Protein AF-A0A2D6MBX9-F1 (afdb_monomer)

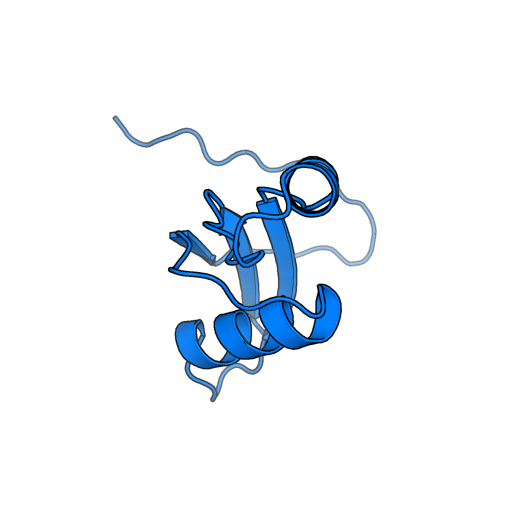Nearest PDB structures (foldseek):
  5y6p-assembly1_d2  TM=3.419E-01  e=7.915E-01  Griffithsia pacifica
  8wql-assembly1_3K  TM=2.463E-01  e=2.671E+00  Arthrospira sp. FACHB-439

Mean predicted aligned error: 7.98 Å

Structure (mmCIF, N/CA/C/O backbone):
data_AF-A0A2D6MBX9-F1
#
_entry.id   AF-A0A2D6MBX9-F1
#
loop_
_atom_site.group_PDB
_atom_site.id
_atom_site.type_symbol
_atom_site.label_atom_id
_atom_site.label_alt_id
_atom_site.label_comp_id
_atom_site.label_asym_id
_atom_site.label_entity_id
_atom_site.label_seq_id
_atom_site.pdbx_PDB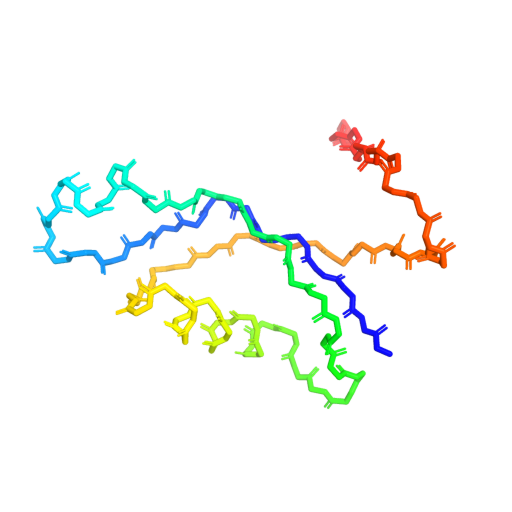_ins_code
_atom_site.Cartn_x
_atom_site.Cartn_y
_atom_site.Cartn_z
_atom_site.occupancy
_atom_site.B_iso_or_equiv
_atom_site.auth_seq_id
_atom_site.auth_comp_id
_atom_site.auth_asym_id
_atom_site.auth_atom_id
_atom_site.pdbx_PDB_model_num
ATOM 1 N N . MET A 1 1 ? -6.570 -2.521 17.523 1.00 78.62 1 MET A N 1
ATOM 2 C CA . MET A 1 1 ? -5.882 -2.880 16.272 1.00 78.62 1 MET A CA 1
ATOM 3 C C . MET A 1 1 ? -6.600 -2.171 15.145 1.00 78.62 1 MET A C 1
ATOM 5 O O . MET A 1 1 ? -7.828 -2.194 15.106 1.00 78.62 1 MET A O 1
ATOM 9 N N . LYS A 1 2 ? -5.846 -1.517 14.267 1.00 87.62 2 LYS A N 1
ATOM 10 C CA . LYS A 1 2 ? -6.348 -0.758 13.121 1.00 87.62 2 LYS A CA 1
ATOM 11 C C . LYS A 1 2 ? -6.076 -1.537 11.844 1.00 87.62 2 LYS A C 1
ATOM 13 O O . LYS A 1 2 ? -5.145 -2.335 11.766 1.00 87.62 2 LYS A O 1
ATOM 18 N N . HIS A 1 3 ? -6.871 -1.275 10.824 1.00 89.62 3 HIS A N 1
ATOM 19 C CA . HIS A 1 3 ? -6.695 -1.865 9.508 1.00 89.62 3 HIS A CA 1
ATOM 20 C C . HIS A 1 3 ? -6.563 -0.731 8.504 1.00 89.62 3 HIS A C 1
ATOM 22 O O . HIS A 1 3 ? -7.198 0.313 8.662 1.00 89.62 3 HIS A O 1
ATOM 28 N N . TYR A 1 4 ? -5.733 -0.925 7.488 1.00 92.56 4 TYR A N 1
ATOM 29 C CA . TYR A 1 4 ? -5.430 0.100 6.501 1.00 92.56 4 TYR A CA 1
ATOM 30 C C . TYR A 1 4 ? -5.444 -0.479 5.099 1.00 92.56 4 TYR A C 1
ATOM 32 O O . TYR A 1 4 ? -4.928 -1.569 4.848 1.00 92.56 4 TYR A O 1
ATOM 40 N N . LEU A 1 5 ? -6.018 0.279 4.173 1.00 94.69 5 LEU A N 1
ATOM 41 C CA . LEU A 1 5 ? -5.914 0.009 2.750 1.00 94.69 5 LEU A CA 1
ATOM 42 C C . LEU A 1 5 ? -4.838 0.921 2.168 1.00 94.69 5 LEU A C 1
ATOM 44 O O . LEU A 1 5 ? -5.029 2.135 2.142 1.00 94.69 5 LEU A O 1
ATOM 48 N N . CYS A 1 6 ? -3.736 0.338 1.699 1.00 95.31 6 CYS A N 1
ATOM 49 C CA . CYS A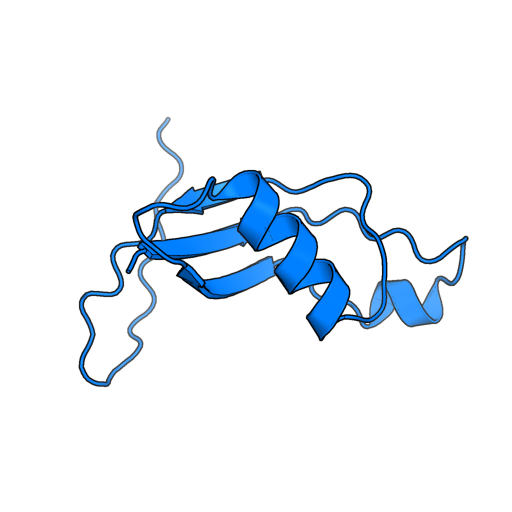 1 6 ? -2.698 1.056 0.968 1.00 95.31 6 CYS A CA 1
ATOM 50 C C . CYS A 1 6 ? -3.009 1.024 -0.530 1.00 95.31 6 CYS A C 1
ATOM 52 O O . CYS A 1 6 ? -3.290 -0.046 -1.075 1.00 95.31 6 CYS A O 1
ATOM 54 N N . THR A 1 7 ? -2.929 2.167 -1.202 1.00 94.56 7 THR A N 1
ATOM 55 C CA . THR A 1 7 ? -3.206 2.359 -2.633 1.00 94.56 7 THR A CA 1
ATOM 56 C C . THR A 1 7 ? -2.074 3.120 -3.313 1.00 94.56 7 THR A C 1
ATOM 58 O O . THR A 1 7 ? -1.233 3.717 -2.647 1.00 94.56 7 THR A O 1
ATOM 61 N N . ASP A 1 8 ? -2.042 3.081 -4.648 1.00 95.75 8 ASP A N 1
ATOM 62 C CA . ASP A 1 8 ? -1.035 3.768 -5.469 1.00 95.75 8 ASP A CA 1
ATOM 63 C C . ASP A 1 8 ? 0.412 3.513 -5.014 1.00 95.75 8 ASP A C 1
ATOM 65 O O . ASP A 1 8 ? 1.268 4.398 -5.010 1.00 95.75 8 ASP A O 1
ATOM 69 N N . ILE A 1 9 ? 0.696 2.255 -4.657 1.00 95.62 9 ILE A N 1
ATOM 70 C CA . ILE A 1 9 ? 2.026 1.844 -4.206 1.00 95.62 9 ILE A CA 1
ATOM 71 C C . ILE A 1 9 ? 3.024 1.966 -5.363 1.00 95.62 9 ILE A C 1
ATOM 73 O O . ILE A 1 9 ? 2.867 1.346 -6.421 1.00 95.62 9 ILE A O 1
ATOM 77 N N . LYS A 1 10 ? 4.077 2.755 -5.143 1.00 96.25 10 LYS A N 1
ATOM 78 C CA . LYS A 1 10 ? 5.152 3.015 -6.106 1.00 96.25 10 LYS A CA 1
ATOM 79 C C . LYS A 1 10 ? 6.338 2.110 -5.797 1.00 96.25 10 LYS A C 1
ATOM 81 O O . LYS A 1 10 ? 7.260 2.523 -5.105 1.00 96.25 10 LYS A O 1
ATOM 86 N N . TRP A 1 11 ? 6.296 0.871 -6.274 1.00 96.81 11 TRP A N 1
ATOM 87 C CA . TRP A 1 11 ? 7.366 -0.102 -6.041 1.00 96.81 11 TRP A CA 1
ATOM 88 C C . TRP A 1 11 ? 8.702 0.331 -6.645 1.00 96.81 11 TRP A C 1
ATOM 90 O O . TRP A 1 11 ? 8.747 0.851 -7.761 1.00 96.81 11 TRP A O 1
ATOM 100 N N . ASP A 1 12 ? 9.775 0.064 -5.907 1.00 96.50 12 ASP A N 1
ATOM 101 C CA . ASP A 1 12 ? 11.150 0.192 -6.369 1.00 96.50 12 ASP A CA 1
ATOM 102 C C . ASP A 1 12 ? 11.697 -1.201 -6.698 1.00 96.50 12 ASP A C 1
ATOM 104 O O . ASP A 1 12 ? 12.089 -1.969 -5.818 1.00 96.50 12 ASP A O 1
ATOM 108 N N . THR A 1 13 ? 11.652 -1.552 -7.984 1.00 95.19 13 THR A N 1
ATOM 109 C CA . THR A 1 13 ? 12.159 -2.830 -8.506 1.00 95.19 13 THR A CA 1
ATOM 110 C C . THR A 1 13 ? 13.505 -2.683 -9.212 1.00 95.19 13 THR A C 1
ATOM 112 O O . THR A 1 13 ? 13.881 -3.568 -9.978 1.00 95.19 13 THR A O 1
ATOM 115 N N . ASP A 1 14 ? 14.207 -1.558 -9.018 1.00 93.69 14 ASP A N 1
ATOM 116 C CA . ASP A 1 14 ? 15.484 -1.242 -9.680 1.00 93.69 14 ASP A CA 1
ATOM 117 C C . ASP A 1 14 ? 15.435 -1.416 -11.217 1.00 93.69 14 ASP A C 1
ATOM 119 O O . ASP A 1 14 ? 16.365 -1.877 -11.878 1.00 93.69 14 ASP A O 1
ATOM 123 N N . GLY A 1 15 ? 14.280 -1.093 -11.810 1.00 93.19 15 GLY A N 1
ATOM 124 C CA . GLY A 1 15 ? 14.039 -1.208 -13.250 1.00 93.19 15 GLY A CA 1
ATOM 125 C C . GLY A 1 15 ? 13.603 -2.593 -13.747 1.00 93.19 15 GLY A C 1
ATOM 126 O O . GLY A 1 15 ? 13.407 -2.757 -14.956 1.00 93.19 15 GLY A O 1
ATOM 127 N N . ASP A 1 16 ? 13.388 -3.581 -12.869 1.00 95.94 16 ASP A N 1
ATOM 128 C CA . ASP A 1 16 ? 12.789 -4.863 -13.258 1.00 95.94 16 ASP A CA 1
ATOM 129 C C . ASP A 1 16 ? 11.286 -4.696 -13.545 1.00 95.94 16 ASP A C 1
ATOM 131 O O . ASP A 1 16 ? 10.429 -4.697 -12.653 1.00 95.94 16 ASP A O 1
ATOM 135 N N . ASN A 1 17 ? 10.966 -4.561 -14.835 1.00 94.75 17 ASN A N 1
ATOM 136 C CA . ASN A 1 17 ? 9.599 -4.420 -15.332 1.00 94.75 17 ASN A CA 1
ATOM 137 C C . ASN A 1 17 ? 8.759 -5.696 -15.168 1.00 94.75 17 ASN A C 1
ATOM 139 O O . ASN A 1 17 ? 7.533 -5.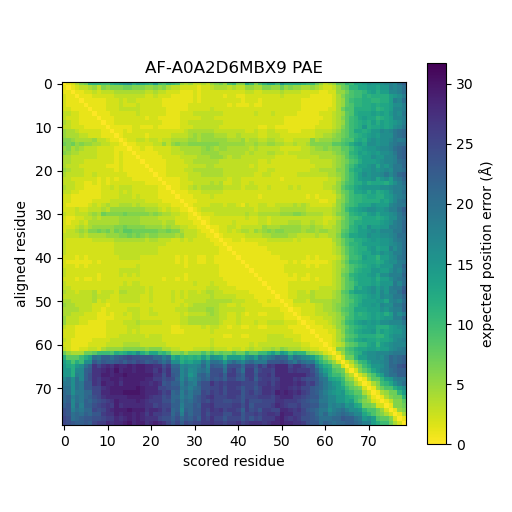607 -15.072 1.00 94.75 17 ASN A O 1
ATOM 143 N N . TYR A 1 18 ? 9.385 -6.879 -15.158 1.00 95.06 18 TYR A N 1
ATOM 144 C CA . TYR A 1 18 ? 8.656 -8.129 -14.960 1.00 95.06 18 TYR A CA 1
ATOM 145 C C . TYR A 1 18 ? 8.208 -8.232 -13.504 1.00 95.06 18 TYR A C 1
ATOM 147 O O . TYR A 1 18 ? 7.015 -8.416 -13.266 1.00 95.06 18 TYR A O 1
ATOM 155 N N . ALA A 1 19 ? 9.111 -8.007 -12.545 1.00 94.38 19 ALA A N 1
ATOM 156 C CA . ALA A 1 19 ? 8.766 -7.939 -11.125 1.00 94.38 19 ALA A CA 1
ATOM 157 C C . ALA A 1 19 ? 7.683 -6.880 -10.863 1.00 94.38 19 ALA A C 1
ATOM 159 O O . ALA A 1 19 ? 6.658 -7.185 -10.252 1.00 94.38 19 ALA A O 1
ATOM 160 N N . LEU A 1 20 ? 7.844 -5.673 -11.423 1.00 94.69 20 LEU A N 1
ATOM 161 C CA . LEU A 1 20 ? 6.867 -4.590 -11.284 1.00 94.69 20 LEU A CA 1
ATOM 162 C C . LEU A 1 20 ? 5.469 -4.991 -11.781 1.00 94.69 20 LEU A C 1
ATOM 164 O O . LEU A 1 20 ? 4.472 -4.627 -11.163 1.00 94.69 20 LEU A O 1
ATOM 168 N N . SER A 1 21 ? 5.382 -5.770 -12.866 1.00 93.75 21 SER A N 1
ATOM 169 C CA . SER A 1 21 ? 4.101 -6.250 -13.409 1.00 93.75 21 SER A CA 1
ATOM 170 C C . SER A 1 21 ? 3.368 -7.242 -12.499 1.00 93.75 21 SER A C 1
ATOM 172 O O . SER A 1 21 ? 2.159 -7.419 -12.645 1.00 93.75 21 SER A O 1
ATOM 174 N N . GLN A 1 22 ? 4.089 -7.896 -11.584 1.00 95.31 22 GLN A N 1
ATOM 175 C CA . GLN A 1 22 ? 3.538 -8.885 -10.656 1.00 95.31 22 GLN A CA 1
ATOM 176 C C . GLN A 1 22 ? 3.157 -8.273 -9.301 1.00 95.31 22 GLN A C 1
ATOM 178 O O . GLN A 1 22 ? 2.419 -8.896 -8.536 1.00 95.31 22 GLN A O 1
ATOM 183 N N . LEU A 1 23 ? 3.648 -7.071 -8.988 1.00 95.25 23 LEU A N 1
ATOM 184 C CA . LEU A 1 23 ? 3.425 -6.440 -7.692 1.00 95.25 23 LEU A CA 1
ATOM 185 C C . LEU A 1 23 ? 2.053 -5.745 -7.610 1.00 95.25 23 LEU A C 1
ATOM 187 O O . LEU A 1 23 ? 1.616 -5.085 -8.559 1.00 95.25 23 LEU A O 1
ATOM 191 N N . PRO A 1 24 ? 1.350 -5.855 -6.468 1.00 94.50 24 PRO A N 1
ATOM 192 C CA . PRO A 1 24 ? 0.031 -5.260 -6.301 1.00 94.50 24 PRO A CA 1
ATOM 193 C C . PRO A 1 24 ? 0.127 -3.740 -6.142 1.00 94.50 24 PRO A C 1
ATOM 195 O O . PRO A 1 24 ? 0.959 -3.237 -5.396 1.00 94.50 24 PRO A O 1
ATOM 198 N N . LYS A 1 25 ? -0.784 -2.990 -6.767 1.00 92.69 25 LYS A N 1
ATOM 199 C CA . LYS A 1 25 ? -0.912 -1.534 -6.537 1.00 92.69 25 LYS A CA 1
ATOM 200 C C . LYS A 1 25 ? -1.747 -1.180 -5.305 1.00 92.69 25 LYS A C 1
ATOM 202 O O . LYS A 1 25 ? -1.792 -0.022 -4.901 1.00 92.69 25 LYS A O 1
ATOM 207 N N . THR A 1 26 ? -2.422 -2.174 -4.731 1.00 93.00 26 THR A N 1
ATOM 208 C CA . THR A 1 26 ? -3.316 -2.016 -3.585 1.00 93.00 26 THR A CA 1
ATOM 209 C C . THR A 1 26 ? -3.153 -3.197 -2.641 1.00 93.00 26 THR A C 1
ATOM 211 O O . THR A 1 26 ? -3.211 -4.346 -3.082 1.00 93.00 26 THR A O 1
ATOM 214 N N . VAL A 1 27 ? -2.964 -2.930 -1.350 1.00 92.50 27 VAL A N 1
ATOM 215 C CA . VAL A 1 27 ? -2.758 -3.956 -0.320 1.00 92.50 27 VAL A CA 1
ATOM 216 C C . VAL A 1 27 ? -3.571 -3.599 0.920 1.00 92.50 27 VAL A C 1
ATOM 218 O O . VAL A 1 27 ? -3.456 -2.498 1.447 1.00 92.50 27 VAL A O 1
ATOM 221 N N . LEU A 1 28 ? -4.381 -4.544 1.401 1.00 92.19 28 LEU A N 1
ATOM 222 C CA . LEU A 1 28 ? -5.032 -4.443 2.706 1.00 92.19 28 LEU A CA 1
ATOM 223 C C . LEU A 1 28 ? -4.078 -4.980 3.776 1.00 92.19 28 LEU A C 1
ATOM 225 O O . LEU A 1 28 ? -3.699 -6.156 3.747 1.00 92.19 28 LEU A O 1
ATOM 229 N N . ILE A 1 29 ? -3.709 -4.125 4.723 1.00 88.62 29 ILE A N 1
ATOM 230 C CA . ILE A 1 29 ? -2.948 -4.502 5.909 1.00 88.62 29 ILE A CA 1
ATOM 231 C C . ILE A 1 29 ? -3.907 -4.511 7.089 1.00 88.62 29 ILE A C 1
ATOM 233 O O . ILE A 1 29 ? -4.557 -3.519 7.412 1.00 88.62 29 ILE A O 1
ATOM 237 N N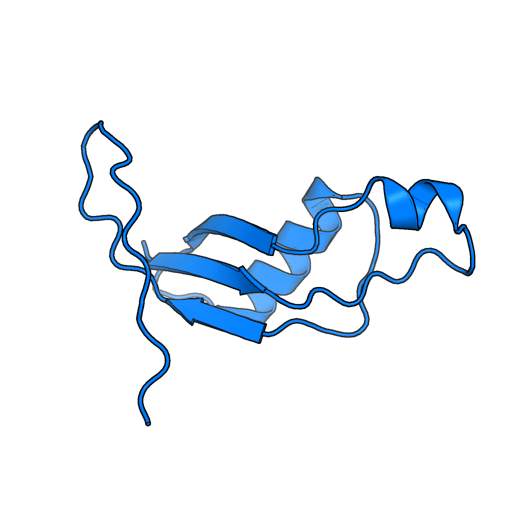 . VAL A 1 30 ? -4.007 -5.679 7.709 1.00 89.00 30 VAL A N 1
ATOM 238 C CA . VAL A 1 30 ? -4.813 -5.900 8.902 1.00 89.00 30 VAL A CA 1
ATOM 239 C C . VAL A 1 30 ? -3.919 -5.922 10.133 1.00 89.00 30 VAL A C 1
ATOM 241 O O . VAL A 1 30 ? -2.738 -6.252 10.021 1.00 89.00 30 VAL A O 1
ATOM 244 N N . ASP A 1 31 ? -4.504 -5.600 11.283 1.00 87.88 31 ASP A N 1
ATOM 245 C CA . ASP A 1 31 ? -3.885 -5.780 12.596 1.00 87.88 31 ASP A CA 1
ATOM 246 C C . ASP A 1 31 ? -2.679 -4.865 12.878 1.00 87.88 31 ASP A C 1
ATOM 248 O O . ASP A 1 31 ? -1.734 -5.256 13.559 1.00 87.88 31 ASP A O 1
ATOM 252 N N . CYS A 1 32 ? -2.722 -3.619 12.397 1.00 89.12 32 CYS A N 1
ATOM 253 C CA . CYS A 1 32 ? -1.786 -2.579 12.826 1.00 89.12 32 CYS A CA 1
ATOM 254 C C . CYS A 1 32 ? -2.001 -2.283 14.325 1.00 89.12 32 CYS A C 1
ATOM 256 O O . CYS A 1 32 ? -3.147 -2.022 14.728 1.00 89.12 32 CYS A O 1
ATOM 258 N N . PRO A 1 33 ? -0.952 -2.305 15.165 1.00 91.75 33 PRO A N 1
ATOM 259 C CA . PRO A 1 33 ? -1.053 -1.925 16.573 1.00 91.75 33 PRO A CA 1
ATOM 260 C C . PRO A 1 33 ? -1.599 -0.501 16.745 1.00 91.75 33 PRO A C 1
ATOM 262 O O . PRO A 1 33 ? -1.422 0.361 15.883 1.00 91.75 33 PRO A O 1
ATOM 265 N N . ASP A 1 34 ? -2.330 -0.252 17.836 1.00 88.06 34 ASP A N 1
ATOM 266 C CA . ASP A 1 34 ? -2.951 1.062 18.067 1.00 88.06 34 ASP A CA 1
ATOM 267 C C . ASP A 1 34 ? -1.932 2.128 18.500 1.00 88.06 34 ASP A C 1
ATOM 269 O O . ASP A 1 34 ? -2.196 3.319 18.310 1.00 88.06 34 ASP A O 1
ATOM 273 N N . ASP A 1 35 ? -0.817 1.677 19.075 1.00 93.19 35 ASP A N 1
ATOM 274 C CA . ASP A 1 35 ? 0.284 2.430 19.675 1.00 93.19 35 ASP A CA 1
ATOM 275 C C . ASP A 1 35 ? 1.473 2.675 18.732 1.00 93.19 35 ASP A C 1
ATOM 277 O O . ASP A 1 35 ? 2.391 3.404 19.103 1.00 93.19 35 ASP A O 1
ATOM 281 N N . GLU A 1 36 ? 1.442 2.126 17.517 1.00 92.50 36 GLU A N 1
ATOM 282 C CA . GLU A 1 36 ? 2.454 2.372 16.488 1.00 92.50 36 GLU A CA 1
ATOM 283 C C . GLU A 1 36 ? 2.028 3.463 15.498 1.00 92.50 36 GLU A C 1
ATOM 285 O O . GLU A 1 36 ? 0.834 3.690 15.254 1.00 92.50 36 GLU A O 1
ATOM 290 N N . ASP A 1 37 ? 3.023 4.137 14.911 1.00 94.12 37 ASP A N 1
ATOM 291 C CA . ASP A 1 37 ? 2.787 5.026 13.780 1.00 94.12 37 ASP A CA 1
ATOM 292 C C . ASP A 1 37 ? 2.343 4.185 12.571 1.00 94.12 37 ASP A C 1
ATOM 294 O O . ASP A 1 37 ? 3.053 3.261 12.157 1.00 94.12 37 ASP A O 1
ATOM 298 N N . PRO A 1 38 ? 1.157 4.457 12.003 1.00 92.50 38 PRO A N 1
ATOM 299 C CA . PRO A 1 38 ? 0.634 3.632 10.934 1.00 92.50 38 PRO A CA 1
ATOM 300 C C . PRO A 1 38 ? 1.476 3.737 9.669 1.00 92.50 38 PRO A C 1
ATOM 302 O O . PRO A 1 38 ? 1.607 2.745 8.966 1.00 92.50 38 PRO A O 1
ATOM 305 N N . GLU A 1 39 ? 2.060 4.893 9.355 1.00 94.38 39 GLU A N 1
ATOM 306 C CA . GLU A 1 39 ? 2.877 5.016 8.154 1.00 94.38 39 GLU A CA 1
ATOM 307 C C . GLU A 1 39 ? 4.123 4.134 8.278 1.00 94.38 39 GLU A C 1
ATOM 309 O O . GLU A 1 39 ? 4.374 3.321 7.388 1.00 94.38 39 GLU A O 1
ATOM 314 N N . GLU A 1 40 ? 4.856 4.225 9.391 1.00 95.56 40 GLU A N 1
ATOM 315 C CA . GLU A 1 40 ? 6.048 3.399 9.633 1.00 95.56 40 GLU A CA 1
ATOM 316 C C . GLU A 1 40 ? 5.717 1.901 9.580 1.00 95.56 40 GLU A C 1
ATOM 318 O O . GLU A 1 40 ? 6.330 1.159 8.805 1.00 95.56 40 GLU A O 1
ATOM 323 N N . TYR A 1 41 ? 4.668 1.472 10.290 1.00 95.75 41 TYR A N 1
ATOM 324 C CA . TYR A 1 41 ? 4.238 0.073 10.290 1.00 95.75 41 TYR A CA 1
ATOM 325 C C . TYR A 1 41 ? 3.871 -0.426 8.884 1.00 95.75 41 TYR A C 1
ATOM 327 O O . TYR A 1 41 ? 4.259 -1.523 8.472 1.00 95.75 41 TYR A O 1
ATOM 335 N N . LEU A 1 42 ? 3.118 0.367 8.112 1.00 95.12 42 LEU A N 1
ATOM 336 C CA . LEU A 1 42 ? 2.703 -0.010 6.759 1.00 95.12 42 LEU A CA 1
ATOM 337 C C . LEU A 1 42 ? 3.900 -0.081 5.802 1.00 95.12 42 LEU A C 1
ATOM 339 O O . LEU A 1 42 ? 3.953 -0.995 4.973 1.00 95.12 42 LEU A O 1
ATOM 343 N N . ARG A 1 43 ? 4.874 0.832 5.923 1.00 95.00 43 ARG A N 1
ATOM 344 C CA . ARG A 1 43 ? 6.099 0.835 5.104 1.00 95.00 43 ARG A CA 1
ATOM 345 C C . ARG A 1 43 ? 6.903 -0.445 5.299 1.00 95.00 43 ARG A C 1
ATOM 347 O O . ARG A 1 43 ? 7.296 -1.062 4.301 1.00 95.00 43 ARG A O 1
ATOM 354 N N . ASP A 1 44 ? 7.099 -0.844 6.551 1.00 95.62 44 ASP A N 1
ATOM 355 C CA . ASP A 1 44 ? 7.824 -2.063 6.902 1.00 95.62 44 ASP A CA 1
ATOM 356 C C . ASP A 1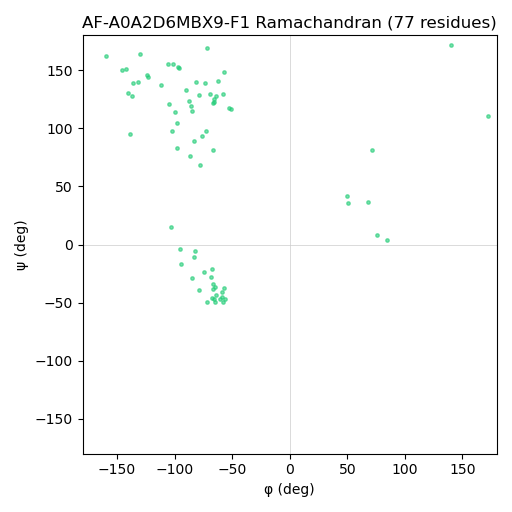 44 ? 7.057 -3.290 6.417 1.00 95.62 44 ASP A C 1
ATOM 358 O O . ASP A 1 44 ? 7.595 -4.138 5.703 1.00 95.62 44 ASP A O 1
ATOM 362 N N . ARG A 1 45 ? 5.746 -3.339 6.672 1.00 95.31 45 ARG A N 1
ATOM 363 C CA . ARG A 1 45 ? 4.921 -4.491 6.302 1.00 95.31 45 ARG A CA 1
ATOM 364 C C . ARG A 1 45 ? 4.821 -4.715 4.793 1.00 95.31 45 ARG A C 1
ATOM 366 O O . ARG A 1 45 ? 4.774 -5.870 4.357 1.00 95.31 45 ARG A O 1
ATOM 373 N N . LEU A 1 46 ? 4.762 -3.646 3.995 1.00 95.56 46 LEU A N 1
ATOM 374 C CA . LEU A 1 46 ? 4.787 -3.729 2.531 1.00 95.56 46 LEU A CA 1
ATOM 375 C C . LEU A 1 46 ? 6.118 -4.295 2.030 1.00 95.56 46 LEU A C 1
ATOM 377 O O . LEU A 1 46 ? 6.117 -5.166 1.153 1.00 95.56 46 LEU A O 1
ATOM 381 N N . SER A 1 47 ? 7.226 -3.842 2.613 1.00 95.31 47 SER A N 1
ATOM 382 C CA . SER A 1 47 ? 8.572 -4.286 2.245 1.00 95.31 47 SER A CA 1
ATOM 383 C C . SER A 1 47 ? 8.797 -5.749 2.626 1.00 95.31 47 SER A C 1
ATOM 385 O O . SER A 1 47 ? 9.189 -6.551 1.782 1.00 95.31 47 SER A O 1
ATOM 387 N N . ASP A 1 48 ? 8.422 -6.137 3.846 1.00 94.94 48 ASP A N 1
ATOM 388 C CA . ASP A 1 48 ? 8.536 -7.511 4.346 1.00 94.94 48 ASP A CA 1
ATOM 389 C C . ASP A 1 48 ? 7.757 -8.524 3.502 1.00 94.94 48 ASP A C 1
ATOM 391 O O . ASP A 1 48 ? 8.211 -9.646 3.277 1.00 94.94 48 ASP A O 1
ATOM 395 N N . LYS A 1 49 ? 6.545 -8.160 3.059 1.00 91.06 49 LYS A N 1
ATOM 396 C CA . LYS A 1 49 ? 5.684 -9.073 2.294 1.00 91.06 49 LYS A CA 1
ATOM 397 C C . LYS A 1 49 ? 6.085 -9.193 0.832 1.00 91.06 49 LYS A C 1
ATOM 399 O O . LYS A 1 49 ? 5.948 -10.272 0.262 1.00 91.06 49 LYS A O 1
ATOM 404 N N . SER A 1 50 ? 6.480 -8.086 0.213 1.00 91.06 50 SER A N 1
ATOM 405 C CA . SER A 1 50 ? 6.818 -8.061 -1.212 1.00 91.06 50 SER A CA 1
ATOM 406 C C . SER A 1 50 ? 8.266 -8.473 -1.474 1.00 91.06 50 SER A C 1
ATOM 408 O O . SER A 1 50 ? 8.554 -9.006 -2.541 1.00 91.06 50 SER A O 1
ATOM 410 N N . GLY A 1 51 ? 9.164 -8.236 -0.512 1.00 94.31 51 GLY A N 1
ATOM 411 C CA . GLY A 1 51 ? 10.610 -8.305 -0.707 1.00 94.31 51 GLY A CA 1
ATOM 412 C C . GLY A 1 51 ? 11.187 -7.099 -1.459 1.00 94.31 51 GLY A C 1
ATOM 413 O O . GLY A 1 51 ? 12.360 -7.133 -1.821 1.00 94.31 51 GLY A O 1
ATOM 414 N N . PHE A 1 52 ? 10.388 -6.054 -1.703 1.00 93.75 52 PHE A N 1
ATOM 415 C CA . PHE A 1 52 ? 10.782 -4.859 -2.448 1.00 93.75 52 PHE A CA 1
ATOM 416 C C . PHE A 1 52 ? 10.566 -3.587 -1.633 1.00 93.75 52 PHE A C 1
ATOM 418 O O . PHE A 1 52 ? 9.593 -3.453 -0.890 1.00 93.75 52 PHE A O 1
ATOM 425 N N . CYS A 1 53 ? 11.452 -2.616 -1.842 1.00 94.75 53 CYS A N 1
ATOM 426 C CA . CYS A 1 53 ? 11.247 -1.253 -1.374 1.00 94.75 53 CYS A CA 1
ATOM 427 C C . CYS A 1 53 ? 10.160 -0.551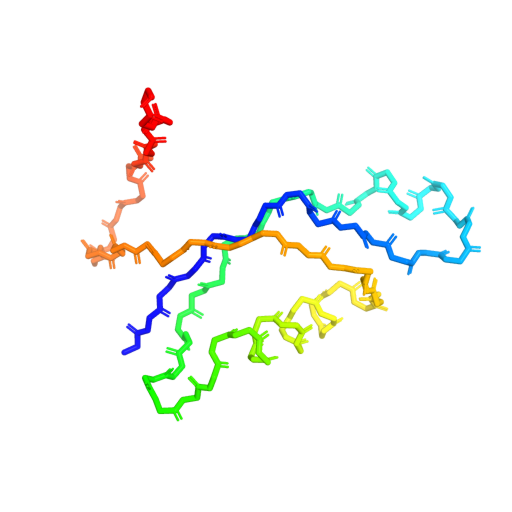 -2.201 1.00 94.75 53 CYS A C 1
ATOM 429 O O . CYS A 1 53 ? 9.727 -1.012 -3.261 1.00 94.75 53 CYS A O 1
ATOM 431 N N . HIS A 1 54 ? 9.725 0.608 -1.722 1.00 95.06 54 HIS A N 1
ATOM 432 C CA . HIS A 1 54 ? 8.778 1.469 -2.418 1.00 95.06 54 HIS A CA 1
ATOM 433 C C . HIS A 1 54 ? 9.151 2.940 -2.213 1.00 95.06 54 HIS A C 1
ATOM 435 O O . HIS A 1 54 ? 9.742 3.326 -1.206 1.00 95.06 54 HIS A O 1
ATOM 441 N N . PHE A 1 55 ? 8.806 3.768 -3.195 1.00 95.25 55 PHE A N 1
ATOM 442 C CA . PHE A 1 55 ? 8.972 5.221 -3.172 1.00 95.25 55 PHE A CA 1
ATOM 443 C C . PHE A 1 55 ? 7.839 5.938 -2.426 1.00 95.25 55 PHE A C 1
ATOM 445 O O . PHE A 1 55 ? 7.879 7.159 -2.278 1.00 95.25 55 PHE A O 1
ATOM 452 N N . GLY A 1 56 ? 6.810 5.201 -2.007 1.00 95.56 56 GLY A N 1
ATOM 453 C CA . GLY A 1 56 ? 5.650 5.718 -1.292 1.00 95.56 56 GLY A CA 1
ATOM 454 C C . GLY A 1 56 ? 4.337 5.076 -1.733 1.00 95.56 56 GLY A C 1
ATOM 455 O O . GLY A 1 56 ? 4.279 4.324 -2.712 1.00 95.56 56 GLY A O 1
ATOM 456 N N . PHE A 1 57 ? 3.287 5.392 -0.987 1.00 96.94 57 PHE A N 1
ATOM 457 C CA . PHE A 1 57 ? 1.917 4.929 -1.182 1.00 96.94 57 PHE A CA 1
ATOM 458 C C . PHE A 1 57 ? 0.955 5.884 -0.467 1.00 96.94 57 PHE A C 1
ATOM 460 O O . PHE A 1 57 ? 1.363 6.613 0.436 1.00 96.94 57 PHE A O 1
ATOM 467 N N . ASP A 1 58 ? -0.319 5.828 -0.839 1.00 96.69 58 ASP A N 1
ATOM 468 C CA . ASP A 1 58 ? -1.403 6.446 -0.077 1.00 96.69 58 ASP A CA 1
ATOM 469 C C . ASP A 1 58 ? -2.045 5.396 0.832 1.00 96.69 58 ASP A C 1
ATOM 471 O O . ASP A 1 58 ? -2.041 4.205 0.509 1.00 96.69 58 ASP A O 1
ATOM 475 N N . PHE A 1 59 ? -2.614 5.804 1.966 1.00 94.31 59 PHE A N 1
ATOM 476 C CA . PHE A 1 59 ? -3.329 4.882 2.844 1.00 94.31 59 PHE A CA 1
ATOM 477 C C . PHE A 1 59 ? -4.517 5.535 3.543 1.00 94.31 59 PHE A C 1
ATOM 479 O O . PHE A 1 59 ? -4.518 6.726 3.848 1.00 94.31 59 PHE A O 1
ATOM 486 N N . VAL A 1 60 ? -5.531 4.721 3.829 1.00 93.88 60 VAL A N 1
ATOM 487 C CA . VAL A 1 60 ? -6.699 5.113 4.623 1.00 93.88 60 VAL A CA 1
ATOM 488 C C . VAL A 1 60 ? -6.977 4.066 5.690 1.00 93.88 60 VAL A C 1
ATOM 490 O O . VAL A 1 60 ? -6.859 2.865 5.433 1.00 93.88 60 VAL A O 1
ATOM 493 N N . GLN A 1 61 ? -7.342 4.512 6.894 1.00 90.81 61 GLN A N 1
ATOM 494 C CA . GLN A 1 61 ? -7.825 3.605 7.931 1.00 90.81 61 GLN A CA 1
ATOM 495 C C . GLN A 1 61 ? -9.192 3.066 7.512 1.00 90.81 61 GLN A C 1
ATOM 497 O O . GLN A 1 61 ? -10.090 3.835 7.172 1.00 90.81 61 GLN A O 1
ATOM 502 N N . VAL A 1 62 ? -9.358 1.749 7.560 1.00 86.38 62 VAL A N 1
ATOM 503 C CA . VAL A 1 62 ? -10.624 1.082 7.266 1.00 86.38 62 VAL A CA 1
ATOM 504 C C . VAL A 1 62 ? -11.187 0.455 8.535 1.00 86.38 62 VAL A C 1
ATOM 506 O O . VAL A 1 62 ? -10.469 -0.148 9.335 1.00 86.38 62 VAL A O 1
ATOM 509 N N . MET A 1 63 ? -12.494 0.607 8.728 1.00 72.94 63 MET A N 1
ATOM 510 C CA . MET A 1 63 ? -13.219 -0.056 9.807 1.00 72.94 63 MET A CA 1
ATOM 511 C C . MET A 1 63 ? -13.567 -1.471 9.342 1.00 72.94 63 MET A C 1
ATOM 513 O O . MET A 1 63 ? -14.607 -1.685 8.725 1.00 72.94 63 MET A O 1
ATOM 517 N N . THR A 1 64 ? -12.691 -2.452 9.563 1.00 63.69 64 THR A N 1
ATOM 518 C CA . THR A 1 64 ? -13.081 -3.858 9.382 1.00 63.69 64 THR A CA 1
ATOM 519 C C . THR A 1 64 ? -13.711 -4.380 10.665 1.00 63.69 64 THR A C 1
ATOM 521 O O . THR A 1 64 ? -13.103 -5.143 11.410 1.00 63.69 64 THR A O 1
ATOM 524 N N . ASP A 1 65 ? -14.957 -3.991 10.913 1.00 51.56 65 ASP A N 1
ATOM 525 C CA . ASP A 1 65 ? -15.810 -4.646 11.905 1.00 51.56 65 ASP A CA 1
ATOM 526 C C . ASP A 1 65 ? -16.349 -5.962 11.318 1.00 51.56 65 ASP A C 1
ATOM 528 O O . ASP A 1 65 ? -17.526 -6.066 10.991 1.00 51.56 65 ASP A O 1
ATOM 532 N N . PHE A 1 66 ? -15.502 -6.974 11.098 1.00 52.84 66 PHE A N 1
ATOM 533 C CA . PHE A 1 66 ? -15.973 -8.237 10.517 1.00 52.84 66 PHE A CA 1
ATOM 534 C C . PHE A 1 66 ? -15.347 -9.469 11.173 1.00 52.84 66 PHE A C 1
ATOM 536 O O . PHE A 1 66 ? -14.326 -9.995 10.731 1.00 52.84 66 PHE A O 1
ATOM 543 N N . THR A 1 67 ? -16.055 -10.035 12.156 1.00 46.16 67 THR A N 1
ATOM 544 C CA . THR A 1 67 ? -16.016 -11.480 12.412 1.00 46.16 67 THR A CA 1
ATOM 545 C C . THR A 1 67 ? -16.667 -12.194 11.226 1.00 46.16 67 THR A C 1
ATOM 547 O O . THR A 1 67 ? -17.844 -12.534 11.257 1.00 46.16 67 THR A O 1
ATOM 550 N N . GLY A 1 68 ? -15.896 -12.373 10.155 1.00 47.38 68 GLY A N 1
ATOM 551 C CA . GLY A 1 68 ? -16.188 -13.298 9.065 1.00 47.38 68 GLY A CA 1
ATOM 552 C C . GLY A 1 68 ? -17.338 -12.901 8.142 1.00 47.38 68 GLY A C 1
ATOM 553 O O . GLY A 1 68 ? -18.426 -13.450 8.260 1.00 47.38 68 GLY A O 1
ATOM 554 N N . SER A 1 69 ? -17.069 -12.013 7.181 1.00 49.25 69 SER A N 1
ATOM 555 C CA . SER A 1 69 ? -17.556 -12.048 5.784 1.00 49.25 69 SER A CA 1
ATOM 556 C C . SER A 1 69 ? -17.164 -10.731 5.118 1.00 49.25 69 SER A C 1
ATOM 558 O O . SER A 1 69 ? -17.675 -9.683 5.482 1.00 49.25 69 SER A O 1
ATOM 560 N N . ILE A 1 70 ? -16.225 -10.763 4.172 1.00 50.66 70 ILE A N 1
ATOM 561 C CA . ILE A 1 70 ? -15.809 -9.561 3.440 1.00 50.66 70 ILE A CA 1
ATOM 562 C C . ILE A 1 70 ? -16.900 -9.233 2.413 1.00 50.66 70 ILE A C 1
ATOM 564 O O . ILE A 1 70 ? -16.870 -9.744 1.294 1.00 50.66 70 ILE A O 1
ATOM 568 N N . GLU A 1 71 ? -17.854 -8.378 2.775 1.00 44.75 71 GLU A N 1
ATOM 569 C CA . GLU A 1 71 ? -18.560 -7.566 1.785 1.00 44.75 71 GLU A CA 1
ATOM 570 C C . GLU A 1 71 ? -17.757 -6.279 1.570 1.00 44.75 71 GLU A C 1
ATOM 572 O O . GLU A 1 71 ? -17.412 -5.563 2.508 1.00 44.75 71 GLU A O 1
ATOM 577 N N . LYS A 1 72 ? -17.378 -6.032 0.312 1.00 42.81 72 LYS A N 1
ATOM 578 C CA . LYS A 1 72 ? -16.636 -4.848 -0.131 1.00 42.81 72 LYS A CA 1
ATOM 579 C C . LYS A 1 72 ? -17.309 -3.568 0.373 1.00 42.81 72 LYS A C 1
ATOM 581 O O . LYS A 1 72 ? -18.389 -3.230 -0.103 1.00 42.81 72 LYS A O 1
ATOM 586 N N . VAL A 1 73 ? -16.629 -2.804 1.222 1.00 48.88 73 VAL A N 1
ATOM 587 C CA . VAL A 1 73 ? -16.980 -1.401 1.464 1.00 48.88 73 VAL A CA 1
ATOM 588 C C . VAL A 1 73 ? -16.050 -0.543 0.608 1.00 48.88 73 VAL A C 1
ATOM 590 O O . V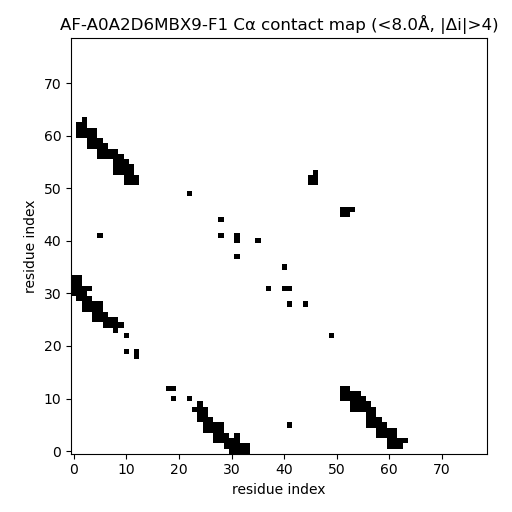AL A 1 73 ? -14.859 -0.427 0.888 1.00 48.88 73 VAL A O 1
ATOM 593 N N . TYR A 1 74 ? -16.587 -0.007 -0.490 1.00 46.03 74 TYR A N 1
ATOM 594 C CA . TYR A 1 74 ? -15.969 1.088 -1.236 1.00 46.03 74 TYR A CA 1
ATOM 595 C C . TYR A 1 74 ? -16.256 2.386 -0.474 1.00 46.03 74 TYR A C 1
ATOM 597 O O . TYR A 1 74 ? -17.415 2.656 -0.165 1.00 46.03 74 TYR A O 1
ATOM 605 N N . TYR A 1 75 ? -15.235 3.194 -0.190 1.00 51.50 75 TYR A N 1
ATOM 606 C CA . TYR A 1 75 ? -15.466 4.604 0.117 1.00 51.50 75 TYR A CA 1
ATOM 607 C C . TYR A 1 75 ? -15.537 5.351 -1.215 1.00 51.50 75 TYR A C 1
ATOM 609 O O . TYR A 1 75 ? -14.559 5.377 -1.963 1.00 51.50 75 TYR A O 1
ATOM 617 N N . ASP A 1 76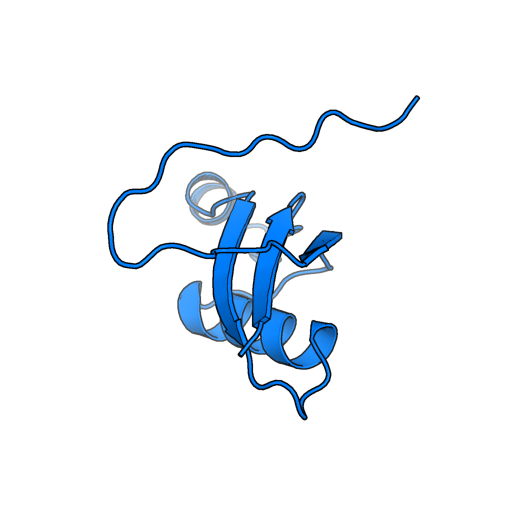 ? -16.711 5.901 -1.529 1.00 45.03 76 ASP A N 1
ATOM 618 C CA . ASP A 1 76 ? -16.858 6.881 -2.601 1.00 45.03 76 ASP A CA 1
ATOM 619 C C . ASP A 1 76 ? -15.942 8.070 -2.302 1.00 45.03 76 ASP A C 1
ATOM 621 O O . ASP A 1 76 ? -15.934 8.608 -1.191 1.00 45.03 76 ASP A O 1
ATOM 625 N N . ALA A 1 77 ? -15.151 8.457 -3.302 1.00 50.44 77 ALA A N 1
ATOM 626 C CA . ALA A 1 77 ? -14.364 9.677 -3.272 1.00 50.44 77 ALA A CA 1
ATOM 627 C C . ALA A 1 77 ? -15.294 10.855 -2.940 1.00 50.44 77 ALA A C 1
ATOM 629 O O . ALA A 1 77 ? -16.240 11.134 -3.677 1.00 50.44 77 ALA A O 1
ATOM 630 N N . LEU A 1 78 ? -15.050 11.517 -1.806 1.00 45.53 78 LEU A N 1
ATOM 631 C CA . LEU A 1 78 ? -15.752 12.746 -1.453 1.00 45.53 78 LEU A CA 1
ATOM 632 C C . LEU A 1 78 ? -15.372 13.841 -2.460 1.00 45.53 78 LEU A C 1
ATOM 634 O O . LEU A 1 78 ? -14.191 14.086 -2.703 1.00 45.53 78 LEU A O 1
ATOM 638 N N . VAL A 1 79 ? -16.428 14.410 -3.044 1.00 43.78 79 VAL A N 1
ATOM 639 C CA . VAL A 1 79 ? -16.499 15.500 -4.033 1.00 43.78 79 VAL A CA 1
ATOM 640 C C . VAL A 1 79 ? -15.659 16.713 -3.648 1.00 43.78 79 VAL A C 1
ATOM 642 O O . VAL A 1 79 ? -15.721 17.110 -2.463 1.00 43.78 79 VAL A O 1
#

Foldseek 3Di:
DWKKKWAQWAWDPVPPPVLVVPDDRIDIDPDDDPPDDPQVVVQVVSCVVSVTHTPDIDMDIDPPPDPDDDDDDDDDDDD

Sequence (79 aa):
MKHYLCTDIKWDTDGDNYALSQLPKTVLIVDCPDDEDPEEYLRDRLSDKSGFCHFGFDFVQVMTDFTGSIEKVYYDALV

pLDDT: mean 84.08, std 18.29, range [42.81, 96.94]

Secondary structure (DSSP, 8-state):
-EEEEEES--EE-TT-HHHHHHS-S-EEEEEE-SSS-HHHHHHHHHHHHHS-EES--EEEEE----SS-------PPP-

Radius of gyration: 13.76 Å; Cα contacts (8 Å, |Δi|>4): 96; chains: 1; bounding box: 34×29×35 Å

Solvent-accessible surface area (backbone atoms only — not comparable to full-atom values): 5074 Å² total; per-residue (Å²): 106,42,30,34,44,36,33,72,44,39,70,48,54,89,81,41,63,68,63,54,73,74,54,72,50,59,49,80,46,71,70,40,61,77,89,54,61,64,67,63,54,50,54,51,52,50,27,72,72,70,76,38,56,60,83,47,62,48,75,44,82,45,89,80,88,58,94,80,69,93,74,87,78,81,82,77,82,81,129